Protein AF-A0A3P7I302-F1 (afdb_monomer)

Solvent-accessible surface area (backbone atoms only — not comparable to full-atom values): 9599 Å² total; per-residue (Å²): 116,71,52,84,93,38,82,60,35,35,38,34,41,33,36,59,85,58,76,87,54,86,45,58,74,49,46,40,78,88,60,67,86,74,80,84,77,60,71,49,100,68,67,59,73,48,75,52,60,76,86,58,94,79,92,80,88,86,84,87,78,85,79,76,84,64,85,82,81,82,79,83,88,80,83,90,80,89,81,83,94,73,89,76,75,73,78,75,85,72,73,76,75,75,77,88,62,80,76,72,93,77,86,63,60,69,71,58,41,61,46,40,50,76,67,41,54,65,77,39,83,92,53,54,73,68,54,45,45,67,65,31,64,84,68,75,120

Organism: Angiostrongylus costaricensis (NCBI:txid334426)

Sequence (137 aa):
MAYDGCVWAGVEIKTLADQRQTGFRFCSPDYGGTSLTSTRNMVPVITFSRLYEVKSLLRYRIASSGPATSEPTSEETGQPTQPTRQPSSERTPGPTSEPKKRCYERKLCQILVKLSLCDSSAYTAELKEQVCPGSCR

Structure (mmCIF, N/CA/C/O backbone):
data_AF-A0A3P7I302-F1
#
_entry.id   AF-A0A3P7I302-F1
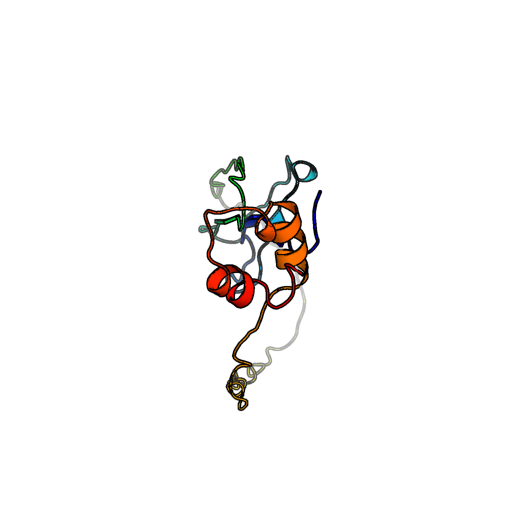#
loop_
_atom_site.group_PDB
_atom_site.id
_atom_site.type_symbol
_atom_site.label_atom_id
_atom_site.label_alt_id
_atom_site.label_comp_id
_atom_site.label_asym_id
_atom_site.label_entity_id
_atom_site.label_seq_id
_atom_site.pdbx_PDB_ins_code
_atom_site.Cartn_x
_atom_site.Cartn_y
_atom_site.Cartn_z
_atom_site.occupancy
_atom_site.B_iso_or_equiv
_atom_site.auth_seq_id
_atom_site.auth_comp_id
_atom_site.auth_asym_id
_atom_site.auth_atom_id
_atom_site.pdbx_PDB_model_num
ATOM 1 N N . MET A 1 1 ? -1.050 8.518 -7.184 1.00 49.91 1 MET A N 1
ATOM 2 C CA . MET A 1 1 ? -1.720 7.606 -8.141 1.00 49.91 1 MET A CA 1
ATOM 3 C C . MET A 1 1 ? -1.988 6.297 -7.425 1.00 49.91 1 MET A C 1
ATOM 5 O O . MET A 1 1 ? -1.077 5.484 -7.306 1.00 49.91 1 MET A O 1
ATOM 9 N N . ALA A 1 2 ? -3.214 6.093 -6.949 1.00 62.75 2 ALA A N 1
ATOM 10 C CA . ALA A 1 2 ? -3.637 4.778 -6.489 1.00 62.75 2 ALA A CA 1
ATOM 11 C C . ALA A 1 2 ? -3.812 3.848 -7.703 1.00 62.75 2 ALA A C 1
ATOM 13 O O . ALA A 1 2 ? -4.570 4.159 -8.619 1.00 62.75 2 ALA A O 1
ATOM 14 N N . TYR A 1 3 ? -3.113 2.714 -7.705 1.00 67.88 3 TYR A N 1
ATOM 15 C CA . TYR A 1 3 ? -3.512 1.555 -8.502 1.00 67.88 3 TYR A CA 1
ATOM 16 C C . TYR A 1 3 ? -4.346 0.644 -7.607 1.00 67.88 3 TYR A C 1
ATOM 18 O O . TYR A 1 3 ? -3.992 0.455 -6.440 1.00 67.88 3 TYR A O 1
ATOM 26 N N . ASP A 1 4 ? -5.414 0.063 -8.152 1.00 69.94 4 ASP A N 1
ATOM 27 C CA . ASP A 1 4 ? -6.255 -0.879 -7.413 1.00 69.94 4 ASP A CA 1
ATOM 28 C C . ASP A 1 4 ? -5.424 -2.033 -6.813 1.00 69.94 4 ASP A C 1
ATOM 30 O O . ASP A 1 4 ? -4.407 -2.460 -7.371 1.00 69.94 4 ASP A O 1
ATOM 34 N N . GLY A 1 5 ? -5.798 -2.464 -5.610 1.00 81.81 5 GLY A N 1
ATOM 35 C CA . GLY A 1 5 ? -5.045 -3.408 -4.783 1.00 81.81 5 GLY A CA 1
ATOM 36 C C . GLY A 1 5 ? -3.701 -2.903 -4.225 1.00 81.81 5 GLY A C 1
ATOM 37 O O . GLY A 1 5 ? -3.073 -3.641 -3.465 1.00 81.81 5 GLY A O 1
ATOM 38 N N . CYS A 1 6 ? -3.266 -1.677 -4.554 1.00 89.62 6 CYS A N 1
ATOM 39 C CA . CYS A 1 6 ? -1.992 -1.063 -4.146 1.0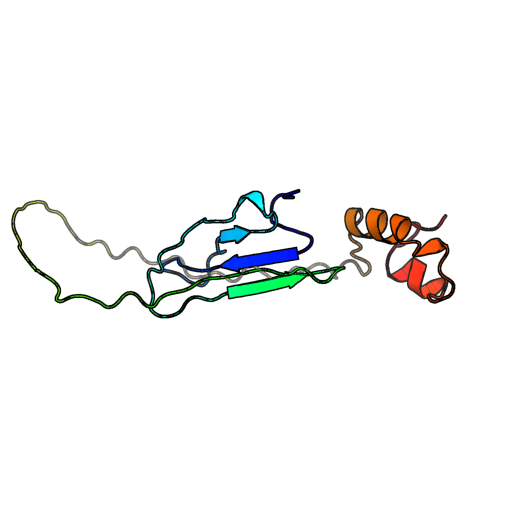0 89.62 6 CYS A CA 1
ATOM 40 C C . CYS A 1 6 ? -0.726 -1.847 -4.553 1.00 89.62 6 CYS A C 1
ATOM 42 O O . CYS A 1 6 ? 0.234 -1.941 -3.795 1.00 89.62 6 CYS A O 1
ATOM 44 N N . VAL A 1 7 ? -0.699 -2.399 -5.771 1.00 88.69 7 VAL A N 1
ATOM 45 C CA . VAL A 1 7 ? 0.289 -3.411 -6.217 1.00 88.69 7 VAL A CA 1
ATOM 46 C C . VAL A 1 7 ? 1.785 -3.062 -6.078 1.00 88.69 7 VAL A C 1
ATOM 48 O O . VAL A 1 7 ? 2.595 -3.982 -5.984 1.00 88.69 7 VAL A O 1
ATOM 51 N N . TRP A 1 8 ? 2.178 -1.782 -6.074 1.00 87.88 8 TRP A N 1
ATOM 52 C CA . TRP A 1 8 ? 3.595 -1.369 -6.092 1.00 87.88 8 TRP A CA 1
ATOM 53 C C . TRP A 1 8 ? 4.209 -1.169 -4.710 1.00 87.88 8 TRP A C 1
ATOM 55 O O . TRP A 1 8 ? 5.342 -1.586 -4.464 1.00 87.88 8 TRP A O 1
ATOM 65 N N . ALA A 1 9 ? 3.475 -0.495 -3.835 1.00 91.31 9 ALA A N 1
ATOM 66 C CA . ALA A 1 9 ? 3.864 -0.157 -2.478 1.00 91.31 9 ALA A CA 1
ATOM 67 C C . ALA A 1 9 ? 2.633 0.348 -1.724 1.00 91.31 9 ALA A C 1
ATOM 69 O O . ALA A 1 9 ? 1.684 0.839 -2.340 1.00 91.31 9 ALA A O 1
ATOM 70 N N . GLY A 1 10 ? 2.673 0.285 -0.399 1.00 92.31 10 GLY A N 1
ATOM 71 C CA . GLY A 1 10 ? 1.626 0.839 0.446 1.00 92.31 10 GLY A CA 1
ATOM 72 C C . GLY A 1 10 ? 1.697 0.345 1.881 1.00 92.31 10 GLY A C 1
ATOM 73 O O . GLY A 1 10 ? 2.684 -0.253 2.317 1.00 92.31 10 GLY A O 1
ATOM 74 N N . VAL A 1 11 ? 0.610 0.591 2.605 1.00 94.50 11 VAL A N 1
ATOM 75 C CA . VAL A 1 11 ? 0.368 0.053 3.942 1.00 94.50 11 VAL A CA 1
ATOM 76 C C . VAL A 1 11 ? -0.990 -0.645 3.983 1.00 94.50 11 VAL A C 1
ATOM 78 O O . VAL A 1 11 ? -1.990 -0.084 3.537 1.00 94.50 11 VAL A O 1
ATOM 81 N N . GLU A 1 12 ? -1.028 -1.871 4.506 1.00 95.19 12 GLU A N 1
ATOM 82 C CA . GLU A 1 12 ? -2.259 -2.574 4.879 1.00 95.19 12 GLU A CA 1
ATOM 83 C C . GLU A 1 12 ? -2.466 -2.475 6.397 1.00 95.19 12 GLU A C 1
ATOM 85 O O . GLU A 1 12 ? -1.556 -2.786 7.167 1.00 95.19 12 GLU A O 1
ATOM 90 N N . ILE A 1 13 ? -3.658 -2.060 6.833 1.00 96.38 13 ILE A N 1
ATOM 91 C CA . ILE A 1 13 ? -4.024 -1.917 8.249 1.00 96.38 13 ILE A CA 1
ATOM 92 C C . ILE A 1 13 ? -5.225 -2.819 8.552 1.00 96.38 13 ILE A C 1
ATOM 94 O O . ILE A 1 13 ? -6.289 -2.682 7.942 1.00 96.38 13 ILE A O 1
ATOM 98 N N . LYS A 1 14 ? -5.070 -3.744 9.506 1.00 96.69 14 LYS A N 1
ATOM 99 C CA . LYS A 1 14 ? -6.114 -4.707 9.894 1.00 96.69 14 LYS A CA 1
ATOM 100 C C . LYS A 1 14 ? -6.792 -4.307 11.211 1.00 96.69 14 LYS A C 1
ATOM 102 O O . LYS A 1 14 ? -6.247 -4.532 12.288 1.00 96.69 14 LYS A O 1
ATOM 107 N N . THR A 1 15 ? -8.004 -3.762 11.120 1.00 95.81 15 THR A N 1
ATOM 108 C CA . THR A 1 15 ? -8.850 -3.365 12.270 1.00 95.81 15 THR A CA 1
ATOM 109 C C . THR A 1 15 ? -10.095 -4.239 12.479 1.00 95.81 15 THR A C 1
ATOM 111 O O . THR A 1 15 ? -10.788 -4.096 13.491 1.00 95.81 15 THR A O 1
ATOM 114 N N . LEU A 1 16 ? -10.383 -5.146 11.538 1.00 94.19 16 LEU A N 1
ATOM 115 C CA . LEU A 1 16 ? -11.544 -6.041 11.550 1.00 94.19 16 LEU A CA 1
ATOM 116 C C . LEU A 1 16 ? -11.453 -7.119 12.645 1.00 94.19 16 LEU A C 1
ATOM 118 O O . LEU A 1 16 ? -10.365 -7.496 13.085 1.00 94.19 16 LEU A O 1
ATOM 122 N N . ALA A 1 17 ? -12.615 -7.643 13.050 1.00 93.06 17 ALA A N 1
ATOM 123 C CA . ALA A 1 17 ? -12.731 -8.607 14.148 1.00 93.06 17 ALA A CA 1
ATOM 124 C C . ALA A 1 17 ? -12.053 -9.957 13.850 1.00 93.06 17 ALA A C 1
ATOM 126 O O . ALA A 1 17 ? -11.591 -10.629 14.776 1.00 93.06 17 ALA A O 1
ATOM 127 N N . ASP A 1 18 ? -11.936 -10.333 12.575 1.00 94.25 18 ASP A N 1
ATOM 128 C CA . ASP A 1 18 ? -11.062 -11.409 12.110 1.00 94.25 18 ASP A CA 1
ATOM 129 C C . ASP A 1 18 ? -9.840 -10.821 11.390 1.00 94.25 18 ASP A C 1
ATOM 131 O O . ASP A 1 18 ? -9.944 -10.245 10.307 1.00 94.25 18 ASP A O 1
ATOM 135 N N . GLN A 1 19 ? -8.661 -11.000 11.989 1.00 90.12 19 GLN A N 1
ATOM 136 C CA . GLN A 1 19 ? -7.384 -10.524 11.449 1.00 90.12 19 GLN A CA 1
ATOM 137 C C . GLN A 1 19 ? -6.848 -11.390 10.293 1.00 90.12 19 GLN A C 1
ATOM 139 O O . GLN A 1 19 ? -5.830 -11.042 9.693 1.00 90.12 19 GLN A O 1
ATOM 144 N N . ARG A 1 20 ? -7.514 -12.502 9.947 1.00 92.25 20 ARG A N 1
ATOM 145 C CA . ARG A 1 20 ? -7.194 -13.299 8.750 1.00 92.25 20 ARG A CA 1
ATOM 146 C C . ARG A 1 20 ? -7.698 -12.639 7.465 1.00 92.25 20 ARG A C 1
ATOM 148 O O . ARG A 1 20 ? -7.133 -12.893 6.404 1.00 92.25 20 ARG A O 1
ATOM 155 N N . GLN A 1 21 ? -8.719 -11.784 7.551 1.00 93.12 21 GLN A N 1
ATOM 156 C CA . GLN A 1 21 ? -9.244 -11.032 6.408 1.00 93.12 21 GLN A CA 1
ATOM 157 C C . GLN A 1 21 ? -8.249 -9.968 5.922 1.00 93.12 21 GLN A C 1
ATOM 159 O O . GLN A 1 21 ? -7.386 -9.498 6.671 1.00 93.12 21 GLN A O 1
ATOM 164 N N . THR A 1 22 ? -8.361 -9.573 4.653 1.00 92.25 22 THR A N 1
ATOM 165 C CA . THR A 1 22 ? -7.592 -8.460 4.073 1.00 92.25 22 THR A CA 1
ATOM 166 C C . THR A 1 22 ? -7.943 -7.150 4.782 1.00 92.25 22 THR A C 1
ATOM 168 O O . THR A 1 22 ? -9.114 -6.853 4.999 1.00 92.25 22 THR A O 1
ATOM 171 N N . GLY A 1 23 ? -6.928 -6.376 5.166 1.00 93.44 23 GLY A N 1
ATOM 172 C CA . GLY A 1 23 ? -7.096 -5.059 5.778 1.00 93.44 23 GLY A CA 1
ATOM 173 C C . GLY A 1 23 ? -7.294 -3.942 4.753 1.00 93.44 23 GLY A C 1
ATOM 174 O O . GLY A 1 23 ? -7.189 -4.147 3.544 1.00 93.44 23 GLY A O 1
ATOM 175 N N . PHE A 1 24 ? -7.525 -2.728 5.247 1.00 93.75 24 PHE A N 1
ATOM 176 C CA . PHE A 1 24 ? -7.594 -1.532 4.409 1.00 93.75 24 PHE A CA 1
ATOM 177 C C . PHE A 1 24 ? -6.207 -1.217 3.843 1.00 93.75 24 PHE A C 1
ATOM 179 O O . PHE A 1 24 ? -5.238 -1.177 4.603 1.00 93.75 24 PHE A O 1
ATOM 186 N N . ARG A 1 25 ? -6.102 -1.002 2.526 1.00 93.94 25 ARG A N 1
ATOM 187 C CA . ARG A 1 25 ? -4.837 -0.715 1.830 1.00 93.94 25 ARG A CA 1
ATOM 188 C C . ARG A 1 25 ? -4.777 0.732 1.361 1.00 93.94 25 ARG A C 1
ATOM 190 O O . ARG A 1 25 ? -5.704 1.204 0.711 1.00 93.94 25 ARG A O 1
ATOM 197 N N . PHE A 1 26 ? -3.659 1.398 1.636 1.00 92.94 26 PHE A N 1
ATOM 198 C CA . PHE A 1 26 ? -3.421 2.791 1.258 1.00 92.94 26 PHE A CA 1
ATOM 199 C C . PHE A 1 26 ? -2.087 2.937 0.515 1.00 92.94 26 PHE A C 1
ATOM 201 O O . PHE A 1 26 ? -1.062 2.415 0.956 1.00 92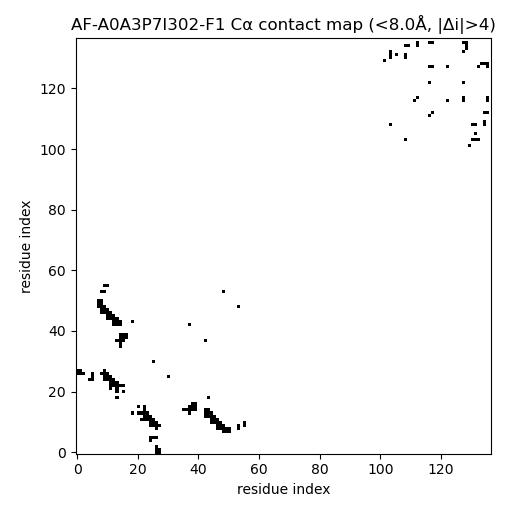.94 26 PHE A O 1
ATOM 208 N N . CYS A 1 27 ? -2.104 3.652 -0.614 1.00 91.62 27 CYS A N 1
ATOM 209 C CA . CYS A 1 27 ? -0.949 3.821 -1.512 1.00 91.62 27 CYS A CA 1
ATOM 210 C C . CYS A 1 27 ? -0.942 5.153 -2.291 1.00 91.62 27 CYS A C 1
ATOM 212 O O . CYS A 1 27 ? -0.302 5.277 -3.333 1.00 91.62 27 CYS A O 1
ATOM 214 N N . SER A 1 28 ? -1.664 6.162 -1.803 1.00 89.44 28 SER A N 1
ATOM 215 C CA . SER A 1 28 ? -1.683 7.519 -2.367 1.00 89.44 28 SER A CA 1
ATOM 216 C C . SER A 1 28 ? -1.846 8.524 -1.213 1.00 89.44 28 SER A C 1
ATOM 218 O O . SER A 1 28 ? -2.521 8.187 -0.236 1.00 89.44 28 SER A O 1
ATOM 220 N N . PRO A 1 29 ? -1.244 9.730 -1.270 1.00 89.31 29 PRO A N 1
ATOM 221 C CA . PRO A 1 29 ? -1.368 10.732 -0.201 1.00 89.31 29 PRO A CA 1
ATOM 222 C C . PRO A 1 29 ? -2.810 11.219 0.004 1.00 89.31 29 PRO A C 1
ATOM 224 O O . PRO A 1 29 ? -3.144 11.698 1.083 1.00 89.31 29 PRO A O 1
ATOM 227 N N . ASP A 1 30 ? -3.666 11.027 -1.001 1.00 90.06 30 ASP A N 1
ATOM 228 C CA . ASP A 1 30 ? -5.092 11.381 -1.029 1.00 90.06 30 ASP A CA 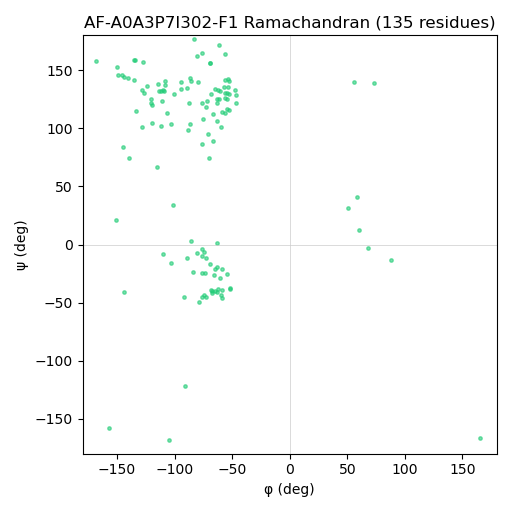1
ATOM 229 C C . ASP A 1 30 ? -5.912 10.710 0.094 1.00 90.06 30 ASP A C 1
ATOM 231 O O . ASP A 1 30 ? -6.969 11.204 0.471 1.00 90.06 30 ASP A O 1
ATOM 235 N N . TYR A 1 31 ? -5.413 9.606 0.669 1.00 89.38 31 TYR A N 1
ATOM 236 C CA . TYR A 1 31 ? -6.013 8.938 1.835 1.00 89.38 31 TYR A CA 1
ATOM 237 C C . TYR A 1 31 ? -5.567 9.534 3.186 1.00 89.38 31 TYR A C 1
ATOM 239 O O . TYR A 1 31 ? -5.926 9.011 4.246 1.00 89.38 31 TYR A O 1
ATOM 247 N N . GLY A 1 32 ? -4.767 10.604 3.183 1.00 90.12 32 GLY A N 1
ATOM 248 C CA . GLY A 1 32 ? -4.302 11.287 4.389 1.00 90.12 32 GLY A CA 1
ATOM 249 C C . GLY A 1 32 ? -5.462 11.769 5.266 1.00 90.12 32 GLY A C 1
ATOM 250 O O . GLY A 1 32 ? -6.444 12.315 4.777 1.00 90.12 32 GLY A O 1
ATOM 251 N N . GLY A 1 33 ? -5.362 11.549 6.579 1.00 90.12 33 GLY A N 1
ATOM 252 C CA . GLY A 1 33 ? -6.429 11.870 7.539 1.00 90.12 33 GLY A CA 1
ATOM 253 C C . GLY A 1 33 ? -7.471 10.762 7.752 1.00 90.12 33 GLY A C 1
ATOM 254 O O . GLY A 1 33 ? -8.191 10.812 8.751 1.00 90.12 33 GLY A O 1
ATOM 255 N N . THR A 1 34 ? -7.511 9.727 6.899 1.00 92.94 34 THR A N 1
ATOM 256 C CA . THR A 1 34 ? -8.361 8.539 7.118 1.00 92.94 34 THR A CA 1
ATOM 257 C C . THR A 1 34 ? -8.078 7.931 8.493 1.00 92.94 34 THR A C 1
ATOM 259 O O . THR A 1 34 ? -6.939 7.596 8.817 1.00 92.94 34 THR A O 1
ATOM 262 N N . SER A 1 35 ? -9.127 7.777 9.300 1.00 94.44 35 SER A N 1
ATOM 263 C CA . SER A 1 35 ? -9.055 7.225 10.654 1.00 94.44 35 SER A CA 1
ATOM 264 C C . SER A 1 35 ? -9.753 5.870 10.712 1.00 94.44 35 SER A C 1
ATOM 266 O O . SER A 1 35 ? -10.882 5.737 10.249 1.00 94.44 35 SER A O 1
ATOM 268 N N . LEU A 1 36 ? -9.094 4.870 11.300 1.00 94.75 36 LEU A N 1
ATOM 269 C CA . LEU A 1 36 ? -9.638 3.525 11.491 1.00 94.75 36 LEU A CA 1
ATOM 270 C C . LEU A 1 36 ? -9.669 3.188 12.986 1.00 94.75 36 LEU A C 1
ATOM 272 O O . LEU A 1 36 ? -8.636 3.234 13.654 1.00 94.75 36 LEU A O 1
ATOM 276 N N . THR A 1 37 ? -10.837 2.807 13.502 1.00 94.56 37 THR A N 1
ATOM 277 C CA . THR A 1 37 ? -10.981 2.263 14.861 1.00 94.56 37 THR A CA 1
ATOM 278 C C . THR A 1 37 ? -10.814 0.747 14.820 1.00 94.56 37 THR A C 1
ATOM 280 O O . THR A 1 37 ? -11.381 0.085 13.952 1.00 94.56 37 THR A O 1
ATOM 283 N N . SER A 1 38 ? -10.039 0.186 15.749 1.00 94.19 38 SER A N 1
ATOM 284 C CA . SER A 1 38 ? -9.859 -1.264 15.865 1.00 94.19 38 SER A CA 1
ATOM 285 C C . SER A 1 38 ? -10.947 -1.916 16.709 1.00 94.19 38 SER A C 1
ATOM 287 O O . SER A 1 38 ? -11.310 -1.406 17.765 1.00 94.19 38 SER A O 1
ATOM 289 N N . THR A 1 39 ? -11.390 -3.097 16.283 1.00 93.81 39 THR A N 1
ATOM 290 C CA . THR A 1 39 ? -12.238 -4.005 17.078 1.00 93.81 39 THR A CA 1
ATOM 291 C C . THR A 1 39 ? -11.447 -4.843 18.094 1.00 93.81 39 THR A C 1
ATOM 293 O O . THR A 1 39 ? -12.038 -5.555 18.902 1.00 93.81 39 THR A O 1
ATOM 296 N N . ARG A 1 40 ? -10.106 -4.784 18.063 1.00 90.50 40 ARG A N 1
ATOM 297 C CA . ARG A 1 40 ? -9.193 -5.525 18.953 1.00 90.50 40 ARG A CA 1
ATOM 298 C C . ARG A 1 40 ? -8.067 -4.645 19.498 1.00 90.50 40 ARG A C 1
ATOM 300 O O . ARG A 1 40 ? -7.673 -3.659 18.880 1.00 90.50 40 ARG A O 1
ATOM 307 N N . ASN A 1 41 ? -7.482 -5.075 20.613 1.00 91.94 41 ASN A N 1
ATOM 308 C CA . ASN A 1 41 ? -6.312 -4.457 21.246 1.00 91.94 41 ASN A CA 1
ATOM 309 C C . ASN A 1 41 ? -5.021 -4.517 20.399 1.00 91.94 41 ASN A C 1
ATOM 311 O O . ASN A 1 41 ? -4.120 -3.718 20.631 1.00 91.94 41 ASN A O 1
ATOM 315 N N . MET A 1 42 ? -4.919 -5.436 19.431 1.00 92.50 42 MET A N 1
ATOM 316 C CA . MET A 1 42 ? -3.820 -5.474 18.456 1.00 92.50 42 MET A CA 1
ATOM 317 C C . MET A 1 42 ? -4.286 -5.051 17.061 1.00 92.50 42 MET A C 1
ATOM 319 O O . MET A 1 42 ? -5.363 -5.448 16.615 1.00 92.50 42 MET A O 1
ATOM 323 N N . VAL A 1 43 ? -3.433 -4.299 16.360 1.00 95.62 43 VAL A N 1
ATOM 324 C CA . VAL A 1 43 ? -3.647 -3.818 14.987 1.00 95.62 43 VAL A CA 1
ATOM 325 C C . VAL A 1 43 ? -2.428 -4.184 14.137 1.00 95.62 43 VAL A C 1
ATOM 327 O O . VAL A 1 43 ? -1.406 -3.502 14.219 1.00 95.62 43 VAL A O 1
ATOM 330 N N . PRO A 1 44 ? -2.495 -5.251 13.323 1.00 96.56 44 PRO A N 1
ATOM 331 C CA . PRO A 1 44 ? -1.472 -5.528 12.324 1.00 96.56 44 PRO A CA 1
ATOM 332 C C . PRO A 1 44 ? -1.373 -4.387 11.303 1.00 96.56 44 PRO A C 1
ATOM 334 O O . PRO A 1 44 ? -2.364 -4.026 10.661 1.00 96.56 44 PRO A O 1
ATOM 337 N N . VAL A 1 45 ? -0.163 -3.851 11.145 1.00 96.38 45 VAL A N 1
ATOM 338 C CA . VAL A 1 45 ? 0.207 -2.851 10.136 1.00 96.38 45 VAL A CA 1
ATOM 339 C C . VAL A 1 45 ? 1.307 -3.462 9.276 1.00 96.38 45 VAL A C 1
ATOM 341 O O . VAL A 1 45 ? 2.354 -3.841 9.794 1.00 96.38 45 VAL A O 1
ATOM 344 N N . ILE A 1 46 ? 1.064 -3.585 7.973 1.00 95.00 46 ILE A N 1
ATOM 345 C CA . ILE A 1 46 ? 1.973 -4.229 7.019 1.00 95.00 46 ILE A CA 1
ATOM 346 C C . ILE A 1 46 ? 2.374 -3.189 5.977 1.00 95.00 46 ILE A C 1
ATOM 348 O O . ILE A 1 46 ? 1.583 -2.855 5.096 1.00 95.00 46 ILE A O 1
ATOM 352 N N . THR A 1 47 ? 3.593 -2.666 6.070 1.00 94.56 47 THR A N 1
ATOM 353 C CA . THR A 1 47 ? 4.195 -1.833 5.022 1.00 94.56 47 THR A CA 1
ATOM 354 C C . THR A 1 47 ? 4.899 -2.707 3.988 1.00 94.56 47 THR A C 1
ATOM 356 O O . THR A 1 47 ? 5.500 -3.726 4.323 1.00 94.56 47 THR A O 1
ATOM 359 N N . PHE A 1 48 ? 4.836 -2.315 2.716 1.00 92.88 48 PHE A N 1
ATOM 360 C CA . PHE A 1 48 ? 5.551 -2.998 1.638 1.00 92.88 48 PHE A CA 1
ATOM 361 C C . PHE A 1 48 ? 5.918 -2.033 0.509 1.00 92.88 48 PHE A C 1
ATOM 363 O O . PHE A 1 48 ? 5.223 -1.047 0.261 1.00 92.88 48 PHE A O 1
ATOM 370 N N . SER A 1 49 ? 6.994 -2.343 -0.210 1.00 92.56 49 SER A N 1
ATOM 371 C CA . SER A 1 49 ? 7.355 -1.708 -1.480 1.00 92.56 49 SER A CA 1
ATOM 372 C C . SER A 1 49 ? 8.103 -2.705 -2.369 1.00 92.56 49 SER A C 1
ATOM 374 O O . SER A 1 49 ? 8.800 -3.583 -1.864 1.00 92.56 49 SER A O 1
ATOM 376 N N . ARG A 1 50 ? 7.909 -2.617 -3.691 1.00 88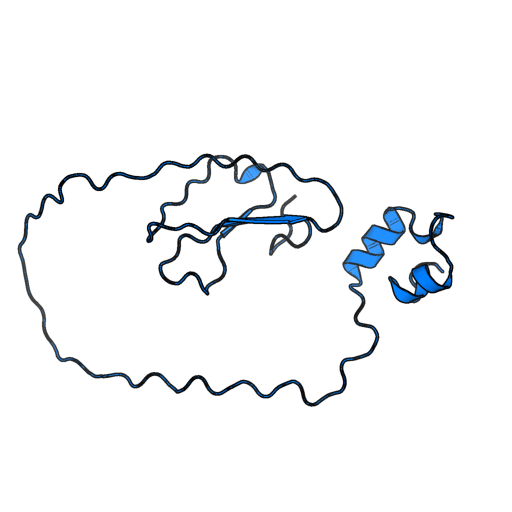.94 50 ARG A N 1
ATOM 377 C CA . ARG A 1 50 ? 8.517 -3.527 -4.684 1.00 88.94 50 ARG A CA 1
ATOM 378 C C . ARG A 1 50 ? 9.701 -2.937 -5.460 1.00 88.94 50 ARG A C 1
ATOM 380 O O . ARG A 1 50 ? 10.380 -3.687 -6.150 1.00 88.94 50 ARG A O 1
ATOM 387 N N . LEU A 1 51 ? 9.889 -1.613 -5.430 1.00 80.06 51 LEU A N 1
ATOM 388 C CA . LEU A 1 51 ? 10.812 -0.892 -6.329 1.00 80.06 51 LEU A CA 1
ATOM 389 C C . LEU A 1 51 ? 11.538 0.292 -5.671 1.00 80.06 51 LEU A C 1
ATOM 391 O O . LEU A 1 51 ? 12.721 0.487 -5.925 1.00 80.06 51 LEU A O 1
ATOM 395 N N . TYR A 1 52 ? 10.843 1.085 -4.851 1.00 79.44 52 TYR A N 1
ATOM 396 C CA . TYR A 1 52 ? 11.352 2.347 -4.300 1.00 79.44 52 TYR A CA 1
ATOM 397 C C . TYR A 1 52 ? 11.057 2.467 -2.807 1.00 79.44 52 TYR A C 1
ATOM 399 O O . TYR A 1 52 ? 10.096 1.870 -2.321 1.00 79.44 52 TYR A O 1
ATOM 407 N N . GLU A 1 53 ? 11.817 3.307 -2.102 1.00 86.62 53 GLU A N 1
ATOM 408 C CA . GLU A 1 53 ? 11.441 3.750 -0.759 1.00 86.62 53 GLU A CA 1
ATOM 409 C C . GLU A 1 53 ? 10.094 4.493 -0.806 1.00 86.62 53 GLU A C 1
ATOM 411 O O . GLU A 1 53 ? 9.881 5.375 -1.639 1.00 86.62 53 GLU A O 1
ATOM 416 N N . VAL A 1 54 ? 9.176 4.144 0.101 1.00 88.88 54 VAL A N 1
ATOM 417 C CA . VAL A 1 54 ? 7.878 4.816 0.247 1.00 88.88 54 VAL A CA 1
ATOM 418 C C . VAL A 1 54 ? 7.618 5.108 1.719 1.00 88.88 54 VAL A C 1
ATOM 420 O O . VAL A 1 54 ? 7.437 4.204 2.535 1.00 88.88 54 VAL A O 1
ATOM 423 N N . LYS A 1 55 ? 7.568 6.398 2.058 1.00 91.38 55 LYS A N 1
ATOM 424 C CA . LYS A 1 55 ? 7.351 6.879 3.424 1.00 91.38 55 LYS A CA 1
ATOM 425 C C . LYS A 1 55 ? 5.859 7.005 3.731 1.00 91.38 55 LYS A C 1
ATOM 427 O O . LYS A 1 55 ? 5.150 7.763 3.076 1.00 91.38 55 LYS A O 1
ATOM 432 N N . SER A 1 56 ? 5.402 6.303 4.766 1.00 90.75 56 SER A N 1
ATOM 433 C CA . SER A 1 56 ? 4.044 6.420 5.318 1.00 90.75 56 SER A CA 1
ATOM 434 C C . SER A 1 56 ? 4.099 6.991 6.735 1.00 90.75 56 SER A C 1
ATOM 436 O O . SER A 1 56 ? 4.949 6.588 7.526 1.00 90.75 56 SER A O 1
ATOM 438 N N . LEU A 1 57 ? 3.193 7.913 7.074 1.00 94.19 57 LEU A N 1
ATOM 439 C CA . LEU A 1 57 ? 3.081 8.491 8.418 1.00 94.19 57 LEU A CA 1
ATOM 440 C C . LEU A 1 57 ? 1.777 8.038 9.080 1.00 94.19 57 LEU A C 1
ATOM 442 O O . LEU A 1 57 ? 0.708 8.569 8.789 1.00 94.19 57 LEU A O 1
ATOM 446 N N . LEU A 1 58 ? 1.876 7.066 9.987 1.00 94.25 58 LEU A N 1
ATOM 447 C CA . LEU A 1 58 ? 0.757 6.609 10.809 1.00 94.25 58 LEU A CA 1
ATOM 448 C C . LEU A 1 58 ? 0.759 7.340 12.158 1.00 94.25 58 LEU A C 1
ATOM 450 O O . LEU A 1 58 ? 1.787 7.423 12.828 1.00 94.25 58 LEU A O 1
ATOM 454 N N . ARG A 1 59 ? -0.409 7.830 12.581 1.00 94.75 59 ARG A N 1
ATOM 455 C CA . ARG A 1 59 ? -0.668 8.270 13.959 1.00 94.75 59 ARG A CA 1
ATOM 456 C C . ARG A 1 59 ? -1.625 7.271 14.597 1.00 94.75 59 ARG A C 1
ATOM 458 O O . ARG A 1 59 ? -2.633 6.928 13.988 1.00 94.75 59 ARG A O 1
ATOM 465 N N . TYR A 1 60 ? -1.321 6.822 15.810 1.00 94.81 60 TYR A N 1
ATOM 466 C CA . TYR A 1 60 ? -2.175 5.913 16.572 1.00 94.81 60 TYR A CA 1
ATOM 467 C C . TYR A 1 60 ? -2.438 6.475 17.970 1.00 94.81 60 TYR A C 1
ATOM 469 O O . TYR A 1 60 ? -1.667 7.283 18.486 1.00 94.81 60 TYR A O 1
ATOM 477 N N . ARG A 1 61 ? -3.534 6.031 18.585 1.00 93.94 61 ARG A N 1
ATOM 478 C CA . ARG A 1 61 ? -3.805 6.193 20.016 1.00 93.94 61 ARG A CA 1
ATOM 479 C C . ARG A 1 61 ? -4.443 4.911 20.529 1.00 93.94 61 ARG A C 1
ATOM 481 O O . ARG A 1 61 ? -5.251 4.312 19.822 1.00 93.94 61 ARG A O 1
ATOM 488 N N . ILE A 1 62 ? -4.111 4.514 21.751 1.00 91.44 62 ILE A N 1
ATOM 489 C CA . ILE A 1 62 ? -4.897 3.507 22.463 1.00 91.44 62 ILE A CA 1
ATOM 490 C C . ILE A 1 62 ? -6.156 4.225 22.950 1.00 91.44 62 ILE A C 1
ATOM 492 O O . ILE A 1 62 ? -6.058 5.234 23.648 1.00 91.44 62 ILE A O 1
ATOM 496 N N . ALA A 1 63 ? -7.333 3.747 22.553 1.00 79.81 63 ALA A N 1
ATOM 497 C CA . ALA A 1 63 ? -8.568 4.174 23.193 1.00 79.81 63 ALA A CA 1
ATOM 498 C C . ALA A 1 63 ? -8.616 3.522 24.578 1.00 79.81 63 ALA A C 1
ATOM 500 O O . ALA A 1 63 ? -8.613 2.294 24.674 1.00 79.81 63 ALA A O 1
ATOM 501 N N . SER A 1 64 ? -8.643 4.320 25.644 1.00 73.69 64 SER A N 1
ATOM 502 C CA . SER A 1 64 ? -9.042 3.794 26.943 1.00 73.69 64 SER A CA 1
ATOM 503 C C . SER A 1 64 ? -10.506 3.373 26.859 1.00 73.69 64 SER A C 1
ATOM 505 O O . SER A 1 64 ? -11.355 4.118 26.365 1.00 73.69 64 SER A O 1
ATOM 507 N N . SER A 1 65 ? -10.820 2.188 27.375 1.00 63.94 65 SER A N 1
ATOM 508 C CA . SER A 1 65 ? -12.176 1.922 27.831 1.00 63.94 65 SER A CA 1
ATOM 509 C C . SER A 1 65 ? -12.452 2.883 28.986 1.00 63.94 65 SER A C 1
ATOM 511 O O . SER A 1 65 ? -11.914 2.706 30.082 1.00 63.94 65 SER A O 1
ATOM 513 N N . GLY A 1 66 ? -13.266 3.912 28.741 1.00 60.12 66 GLY A N 1
ATOM 514 C CA . GLY A 1 66 ? -13.965 4.584 29.833 1.00 60.12 66 GLY A CA 1
ATOM 515 C C . GLY A 1 66 ? -14.803 3.565 30.619 1.00 60.12 66 GLY A C 1
ATOM 516 O O . GLY A 1 66 ? -15.032 2.457 30.117 1.00 60.12 66 GLY A O 1
ATOM 517 N N . PRO A 1 67 ? -15.258 3.896 31.840 1.00 46.19 67 PRO A N 1
ATOM 518 C CA . PRO A 1 67 ? -16.189 3.031 32.553 1.00 46.19 67 PRO A CA 1
ATOM 519 C C . PRO A 1 67 ? -17.381 2.734 31.638 1.00 46.19 67 PRO A C 1
ATOM 521 O O . PRO A 1 67 ? -17.948 3.643 31.032 1.00 46.19 67 PRO A O 1
ATOM 524 N N . ALA A 1 68 ? -17.717 1.454 31.492 1.00 47.97 68 ALA A N 1
ATOM 525 C CA . ALA A 1 68 ? -18.844 1.046 30.672 1.00 47.97 68 ALA A CA 1
ATOM 526 C C . ALA A 1 68 ? -20.135 1.455 31.390 1.00 47.97 68 ALA A C 1
ATOM 528 O O . ALA A 1 68 ? -20.615 0.728 32.258 1.00 47.97 68 ALA A O 1
ATOM 529 N N . THR A 1 69 ? -20.674 2.627 31.047 1.00 37.81 69 THR A N 1
ATOM 530 C CA . THR A 1 69 ? -22.004 3.059 31.486 1.00 37.81 69 THR A CA 1
ATOM 531 C C . THR A 1 69 ? -23.045 2.148 30.848 1.00 37.81 69 THR A C 1
ATOM 533 O O . THR A 1 69 ? -23.528 2.392 29.745 1.00 37.81 69 THR A O 1
ATOM 536 N N . SER A 1 70 ? -23.346 1.054 31.537 1.00 52.91 70 SER A N 1
ATOM 537 C CA . SER A 1 70 ? -24.472 0.188 31.240 1.00 52.91 70 SER A CA 1
ATOM 538 C C . SER A 1 70 ? -25.760 0.856 31.717 1.00 52.91 70 SER A C 1
ATOM 540 O O . SER A 1 70 ? -26.024 0.870 32.919 1.00 52.91 70 SER A O 1
ATOM 542 N N . GLU A 1 71 ? -26.581 1.338 30.787 1.00 41.78 71 GLU A N 1
ATOM 543 C CA . GLU A 1 71 ? -28.020 1.496 31.015 1.00 41.78 71 GLU A CA 1
ATOM 544 C C . GLU A 1 71 ? -28.784 0.524 30.085 1.00 41.78 71 GLU A C 1
ATOM 546 O O . GLU A 1 71 ? -28.410 0.404 28.914 1.00 41.78 71 GLU A O 1
ATOM 551 N N . PRO A 1 72 ? -29.767 -0.248 30.598 1.00 51.91 72 PRO A N 1
ATOM 552 C CA . PRO A 1 72 ? -30.427 -1.333 29.861 1.00 51.91 72 PRO A CA 1
ATOM 553 C C . PRO A 1 72 ? -31.851 -0.973 29.372 1.00 51.91 72 PRO A C 1
ATOM 555 O O . PRO A 1 72 ? -32.309 0.156 29.532 1.00 51.91 72 PRO A O 1
ATOM 558 N N . THR A 1 73 ? -32.589 -2.000 28.912 1.00 33.84 73 THR A N 1
ATOM 559 C CA . THR A 1 73 ? -34.028 -2.027 28.521 1.00 33.84 73 THR A CA 1
ATOM 560 C C . THR A 1 73 ? -34.370 -1.323 27.190 1.00 33.84 73 THR A C 1
ATOM 562 O O . THR A 1 73 ? -33.807 -0.280 26.880 1.00 33.84 73 THR A O 1
ATOM 565 N N . SER A 1 74 ? -35.242 -1.849 26.314 1.00 42.31 74 SER A N 1
ATOM 566 C CA . SER A 1 74 ? -36.111 -3.057 26.354 1.00 42.31 74 SER A CA 1
ATOM 567 C C . SER A 1 74 ? -36.025 -3.819 25.006 1.00 42.31 74 SER A C 1
ATOM 569 O O . SER A 1 74 ? -35.709 -3.202 23.993 1.00 42.31 74 SER A O 1
ATOM 571 N N . GLU A 1 75 ? -36.017 -5.159 24.966 1.00 42.12 75 GLU A N 1
ATOM 572 C CA . GLU A 1 75 ? -37.149 -6.104 24.742 1.00 42.12 75 GLU A CA 1
ATOM 573 C C . GLU A 1 75 ? -37.980 -5.908 23.448 1.00 42.12 75 GLU A C 1
ATOM 575 O O . GLU A 1 75 ? -38.305 -4.781 23.088 1.00 42.12 75 GLU A O 1
ATOM 580 N N . GLU A 1 76 ? -38.412 -6.963 22.729 1.00 44.59 76 GLU A N 1
ATOM 581 C CA . GLU A 1 76 ? -38.230 -8.426 22.953 1.00 44.59 76 GLU A CA 1
ATOM 582 C C . GLU A 1 76 ? -36.951 -8.969 22.229 1.00 44.59 76 GLU A C 1
ATOM 584 O O . GLU A 1 76 ? -35.883 -8.457 22.555 1.00 44.59 76 GLU A O 1
ATOM 589 N N . THR A 1 77 ? -36.857 -9.949 21.304 1.00 31.22 77 THR A N 1
ATOM 590 C CA . THR A 1 77 ? -37.811 -10.857 20.616 1.00 31.22 77 THR A CA 1
ATOM 591 C C . THR A 1 77 ? -37.199 -12.255 20.376 1.00 31.22 77 THR A C 1
ATOM 593 O O . THR A 1 77 ? -36.009 -12.356 20.072 1.00 31.22 77 THR A O 1
ATOM 596 N N . GLY A 1 78 ? -37.995 -13.335 20.477 1.00 33.88 78 GLY A N 1
ATOM 597 C CA . GLY A 1 78 ? -37.603 -14.703 20.074 1.00 33.88 78 GLY A CA 1
ATOM 598 C C . GLY A 1 78 ? -37.262 -14.858 18.571 1.00 33.88 78 GLY A C 1
ATOM 599 O O . GLY A 1 78 ? -37.504 -13.961 17.772 1.00 33.88 78 GLY A O 1
ATOM 600 N N . GLN A 1 79 ? -36.729 -15.987 18.076 1.00 43.44 79 GLN A N 1
ATOM 601 C CA . GLN A 1 79 ? -36.645 -17.339 18.658 1.00 43.44 79 GLN A CA 1
ATOM 602 C C . GLN A 1 79 ? -35.468 -18.152 18.013 1.00 43.44 79 GLN A C 1
ATOM 604 O O . GLN A 1 79 ? -34.496 -17.548 17.567 1.00 43.44 79 GLN A O 1
ATOM 609 N N . PRO A 1 80 ? -35.459 -19.502 18.041 1.00 41.84 80 PRO A N 1
ATOM 610 C CA . PRO A 1 80 ? -34.492 -20.321 18.776 1.00 41.84 80 PRO A CA 1
ATOM 611 C C . PRO A 1 80 ? -33.111 -20.535 18.115 1.00 41.84 80 PRO A C 1
ATOM 613 O O . PRO A 1 80 ? -32.929 -20.463 16.902 1.00 41.84 80 PRO A O 1
ATOM 616 N N . THR A 1 81 ? -32.145 -20.944 18.942 1.00 44.22 81 THR A N 1
ATOM 617 C CA . THR A 1 81 ? -30.779 -21.321 18.551 1.00 44.22 81 THR A CA 1
ATOM 618 C C . THR A 1 81 ? -30.734 -22.546 17.627 1.00 44.22 81 THR A C 1
ATOM 620 O O . THR A 1 81 ? -31.100 -23.646 18.040 1.00 44.22 81 THR A O 1
ATOM 623 N N . GLN A 1 82 ? -30.165 -22.404 16.426 1.00 41.38 82 GLN A N 1
ATOM 624 C CA . GLN A 1 82 ? -29.747 -23.537 15.590 1.00 41.38 82 GLN A CA 1
ATOM 625 C C . GLN A 1 82 ? -28.210 -23.599 15.506 1.00 41.38 82 GLN A C 1
ATOM 627 O O . GLN A 1 82 ? -27.588 -22.628 15.071 1.00 41.38 82 GLN A O 1
ATOM 632 N N . PRO A 1 83 ? -27.562 -24.723 15.874 1.00 41.12 83 PRO A N 1
ATOM 633 C CA . PRO A 1 83 ? -26.123 -24.886 15.709 1.00 41.12 83 PRO A CA 1
ATOM 634 C C . PRO A 1 83 ? -25.800 -25.172 14.237 1.00 41.12 83 PRO A C 1
ATOM 636 O O . PRO A 1 83 ? -25.704 -26.327 13.813 1.00 41.12 83 PRO A O 1
ATOM 639 N N . THR A 1 84 ? -25.633 -24.114 13.443 1.00 40.94 84 THR A N 1
ATOM 640 C CA . THR A 1 84 ? -25.135 -24.212 12.067 1.00 40.94 84 THR A CA 1
ATOM 641 C C . THR A 1 84 ? -23.744 -24.837 12.091 1.00 40.94 84 THR A C 1
ATOM 643 O O . THR A 1 84 ? -22.757 -24.169 12.403 1.00 40.94 84 THR A O 1
ATOM 646 N N . ARG A 1 85 ? -23.659 -26.135 11.771 1.00 43.28 85 ARG A N 1
ATOM 647 C CA . ARG A 1 85 ? -22.379 -26.818 11.561 1.00 43.28 85 ARG A CA 1
ATOM 648 C C . ARG A 1 85 ? -21.604 -26.027 10.514 1.00 43.28 85 ARG A C 1
ATOM 650 O O . ARG A 1 85 ? -22.045 -25.943 9.369 1.00 43.28 85 ARG A O 1
ATOM 657 N N . GLN A 1 86 ? -20.460 -25.465 10.900 1.00 51.38 86 GLN A N 1
ATOM 658 C CA . GLN A 1 86 ? -19.524 -24.929 9.920 1.00 51.38 86 GLN A CA 1
ATOM 659 C C . GLN A 1 86 ? -19.208 -26.055 8.924 1.00 51.38 86 GLN A C 1
ATOM 661 O O . GLN A 1 86 ? -18.881 -27.160 9.377 1.00 51.38 86 GLN A O 1
ATOM 666 N N . PRO A 1 87 ? -19.297 -25.829 7.600 1.00 47.12 87 PRO A N 1
ATOM 667 C CA . PRO A 1 87 ? -18.715 -26.770 6.662 1.00 47.12 87 PRO A CA 1
ATOM 668 C C . PRO A 1 87 ? -17.239 -26.912 7.033 1.00 47.12 87 PRO A C 1
ATOM 670 O O . PRO A 1 87 ? -16.551 -25.913 7.270 1.00 47.12 87 PRO A O 1
ATOM 673 N N . SER A 1 88 ? -16.774 -28.157 7.154 1.00 47.47 88 SER A N 1
ATOM 674 C CA . SER A 1 88 ? -15.361 -28.425 7.417 1.00 47.47 88 SER A CA 1
ATOM 675 C C . SER A 1 88 ? -14.527 -27.680 6.380 1.00 47.47 88 SER A C 1
ATOM 677 O O . SER A 1 88 ? -14.922 -27.609 5.217 1.00 47.47 88 SER A O 1
ATOM 679 N N . SER A 1 89 ? -13.393 -27.115 6.798 1.00 59.59 89 SER A N 1
ATOM 680 C CA . SER A 1 89 ? -12.474 -26.407 5.904 1.00 59.59 89 SER A CA 1
ATOM 681 C C . SER A 1 89 ? -11.786 -27.410 4.976 1.00 59.59 89 SER A C 1
ATOM 683 O O . SER A 1 89 ? -10.614 -27.745 5.168 1.00 59.59 89 SER A O 1
ATOM 685 N N . GLU A 1 90 ? -12.534 -27.899 3.990 1.00 59.34 90 GLU A N 1
ATOM 686 C CA . GLU A 1 90 ? -12.081 -28.803 2.949 1.00 59.34 90 GLU A CA 1
ATOM 687 C C . GLU A 1 90 ? -10.852 -28.184 2.292 1.00 59.34 90 GLU A C 1
ATOM 689 O O . GLU A 1 90 ? -10.891 -27.072 1.758 1.00 59.34 90 GLU A O 1
ATOM 694 N N . ARG A 1 91 ? -9.709 -28.860 2.444 1.00 58.16 91 ARG A N 1
ATOM 695 C CA . ARG A 1 91 ? -8.444 -28.333 1.947 1.00 58.16 91 ARG A CA 1
ATOM 696 C C . ARG A 1 91 ? -8.542 -28.309 0.433 1.00 58.16 91 ARG A C 1
ATOM 698 O O . ARG A 1 91 ? -8.560 -29.374 -0.179 1.00 58.16 91 ARG A O 1
ATOM 705 N N . THR A 1 92 ? -8.566 -27.112 -0.154 1.00 60.25 92 THR A N 1
ATOM 706 C CA . THR A 1 92 ? -8.403 -26.937 -1.598 1.00 60.25 92 THR A CA 1
ATOM 707 C C . THR A 1 92 ? -7.212 -27.790 -2.041 1.00 60.25 92 THR A C 1
ATOM 709 O O . THR A 1 92 ? -6.123 -27.607 -1.483 1.00 60.25 92 THR A O 1
ATOM 712 N N . PRO A 1 93 ? -7.394 -28.745 -2.972 1.00 62.59 93 PRO A N 1
ATOM 713 C CA . PRO A 1 93 ? -6.294 -29.577 -3.431 1.00 62.59 93 PRO A CA 1
ATOM 714 C C . PRO A 1 93 ? -5.132 -28.704 -3.906 1.00 62.59 93 PRO A C 1
ATOM 716 O O . PRO A 1 93 ? -5.340 -27.706 -4.601 1.00 62.59 93 PRO A O 1
ATOM 719 N N . GLY A 1 94 ? -3.907 -29.067 -3.515 1.00 57.91 94 GLY A N 1
ATOM 720 C CA . GLY A 1 94 ? -2.715 -28.405 -4.042 1.00 57.91 94 GLY A CA 1
ATOM 721 C C . GLY A 1 94 ? -2.706 -28.506 -5.574 1.00 57.91 94 GLY A C 1
ATOM 722 O O . GLY A 1 94 ? -3.123 -29.540 -6.098 1.00 57.91 94 GLY A O 1
ATOM 723 N N . PRO A 1 95 ? -2.276 -27.460 -6.305 1.00 63.41 95 PRO A N 1
ATOM 724 C CA . PRO A 1 95 ? -2.364 -27.440 -7.761 1.00 63.41 95 PRO A CA 1
ATOM 725 C C . PRO A 1 95 ? -1.592 -28.619 -8.369 1.00 63.41 95 PRO A C 1
ATOM 727 O O . PRO A 1 95 ? -0.372 -28.690 -8.266 1.00 63.41 95 PRO A O 1
ATOM 730 N N . THR A 1 96 ? -2.316 -29.538 -9.013 1.00 64.81 96 THR A N 1
ATOM 731 C CA . THR A 1 96 ? -1.784 -30.819 -9.515 1.00 64.81 96 THR A CA 1
ATOM 732 C C . THR A 1 96 ? -0.876 -30.676 -10.742 1.00 64.81 96 THR A C 1
ATOM 734 O O . THR A 1 96 ? -0.212 -31.627 -11.143 1.00 64.81 96 THR A O 1
ATOM 737 N N . SER A 1 97 ? -0.851 -29.499 -11.367 1.00 69.56 97 SER A N 1
ATOM 738 C CA . SER A 1 97 ? 0.065 -29.159 -12.457 1.00 69.56 97 SER A CA 1
ATOM 739 C C . SER A 1 97 ? 1.452 -28.795 -11.925 1.00 69.56 97 SER A C 1
ATOM 741 O O . SER A 1 97 ? 1.534 -28.001 -10.985 1.00 69.56 97 SER A O 1
ATOM 743 N N . GLU A 1 98 ? 2.529 -29.227 -12.597 1.00 69.56 98 GLU A N 1
ATOM 744 C CA . GLU A 1 98 ? 3.847 -28.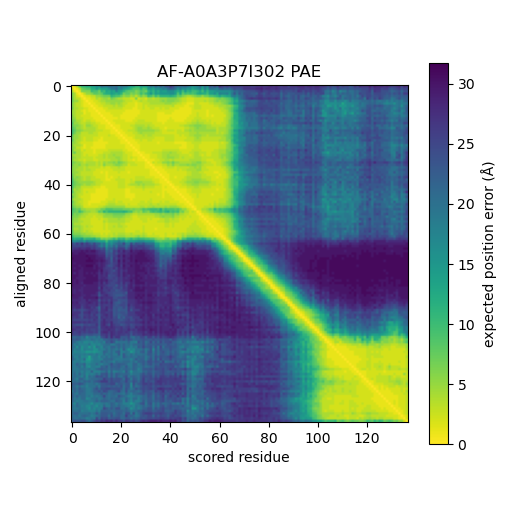596 -12.410 1.00 69.56 98 GLU A CA 1
ATOM 745 C C . GLU A 1 98 ? 3.702 -27.060 -12.488 1.00 69.56 98 GLU A C 1
ATOM 747 O O . GLU A 1 98 ? 3.079 -26.555 -13.433 1.00 69.56 98 GLU A O 1
ATOM 752 N N . PRO A 1 99 ? 4.288 -26.290 -11.551 1.00 62.28 99 PRO A N 1
ATOM 753 C CA . PRO A 1 99 ? 4.345 -24.843 -11.679 1.00 62.28 99 PRO A CA 1
ATOM 754 C C . PRO A 1 99 ? 5.011 -24.467 -13.004 1.00 62.28 99 PRO A C 1
ATOM 756 O O . PRO A 1 99 ? 6.128 -24.906 -13.288 1.00 62.28 99 PRO A O 1
ATOM 759 N N . LYS A 1 100 ? 4.349 -23.638 -13.823 1.00 64.81 100 LYS A N 1
ATOM 760 C CA . LYS A 1 100 ? 4.946 -23.128 -15.066 1.00 64.81 100 LYS A CA 1
ATOM 761 C C . LYS A 1 100 ? 6.253 -22.418 -14.713 1.00 64.81 100 LYS A C 1
ATOM 763 O O . LYS A 1 100 ? 6.233 -21.370 -14.076 1.00 64.81 100 LYS A O 1
ATOM 768 N N . LYS A 1 101 ? 7.383 -22.986 -15.150 1.00 64.12 101 LYS A N 1
ATOM 769 C CA . LYS A 1 101 ? 8.748 -22.684 -14.667 1.00 64.12 101 LYS A CA 1
ATOM 770 C C . LYS A 1 101 ? 9.236 -21.238 -14.913 1.00 64.12 101 LYS A C 1
ATOM 772 O O . LYS A 1 101 ? 10.362 -20.916 -14.554 1.00 64.12 101 LYS A O 1
ATOM 777 N N . ARG A 1 102 ? 8.405 -20.367 -15.506 1.00 64.88 102 ARG A N 1
ATOM 778 C CA . ARG A 1 102 ? 8.620 -18.918 -15.688 1.00 64.88 102 ARG A CA 1
ATOM 779 C C . ARG A 1 102 ? 7.298 -18.139 -15.579 1.00 64.88 102 ARG A C 1
ATOM 781 O O . ARG A 1 102 ? 6.675 -17.817 -16.589 1.00 64.88 102 ARG A O 1
ATOM 788 N N . CYS A 1 103 ? 6.878 -17.812 -14.359 1.00 64.62 103 CYS A N 1
ATOM 789 C CA . CYS A 1 103 ? 5.833 -16.811 -14.117 1.00 64.62 103 CYS A CA 1
ATOM 790 C C . CYS A 1 103 ? 6.475 -15.419 -14.011 1.00 64.62 103 CYS A C 1
ATOM 792 O O . CYS A 1 103 ? 6.979 -15.065 -12.950 1.00 64.62 103 CYS A O 1
ATOM 794 N N . TYR A 1 104 ? 6.457 -14.638 -15.095 1.00 74.69 104 TYR A N 1
ATOM 795 C CA . TYR A 1 104 ? 6.950 -13.254 -15.115 1.00 74.69 104 TYR A CA 1
ATOM 796 C C . TYR A 1 104 ? 5.784 -12.257 -15.217 1.00 74.69 104 TYR A C 1
ATOM 798 O O . TYR A 1 104 ? 4.824 -12.466 -15.963 1.00 74.69 104 TYR A O 1
ATOM 806 N N . GLU A 1 105 ? 5.831 -11.166 -14.447 1.00 79.75 105 GLU A N 1
ATOM 807 C CA . GLU A 1 105 ? 4.735 -10.194 -14.391 1.00 79.75 105 GLU A CA 1
ATOM 808 C C . GLU A 1 105 ? 4.885 -9.146 -15.510 1.00 79.75 105 GLU A C 1
ATOM 810 O O . GLU A 1 105 ? 5.682 -8.216 -15.408 1.00 79.75 105 GLU A O 1
ATOM 815 N N . ARG A 1 106 ? 4.084 -9.260 -16.582 1.00 82.69 106 ARG A N 1
ATOM 816 C CA . ARG A 1 106 ? 4.175 -8.399 -17.785 1.00 82.69 106 ARG A CA 1
ATOM 817 C C . ARG A 1 106 ? 4.167 -6.889 -17.485 1.00 82.69 106 ARG A C 1
ATOM 819 O O . ARG A 1 106 ? 4.886 -6.144 -18.145 1.00 82.69 106 ARG A O 1
ATOM 826 N N . LYS A 1 107 ? 3.389 -6.434 -16.491 1.00 84.50 107 LYS A N 1
ATOM 827 C CA . LYS A 1 107 ? 3.379 -5.025 -16.038 1.00 84.50 107 LYS A CA 1
ATOM 828 C C . LYS A 1 107 ? 4.696 -4.618 -15.374 1.00 84.50 107 LYS A C 1
ATOM 830 O O . LYS A 1 107 ? 5.182 -3.517 -15.603 1.00 84.50 107 LYS A O 1
ATOM 835 N N . LEU A 1 108 ? 5.273 -5.508 -14.572 1.00 86.12 108 LEU A N 1
ATOM 836 C CA . LEU A 1 108 ? 6.525 -5.279 -13.856 1.00 86.12 108 LEU A CA 1
ATOM 837 C C . LEU A 1 108 ? 7.699 -5.207 -14.840 1.00 86.12 108 LEU A C 1
ATOM 839 O O . LEU A 1 108 ? 8.511 -4.292 -14.746 1.00 86.12 108 LEU A O 1
ATOM 843 N N . CYS A 1 109 ? 7.703 -6.051 -15.874 1.00 89.88 109 CYS A N 1
ATOM 844 C CA . CYS A 1 109 ? 8.665 -5.955 -16.974 1.00 89.88 109 CYS A CA 1
ATOM 845 C C . CYS A 1 109 ? 8.545 -4.655 -17.780 1.00 89.88 109 CYS A C 1
ATOM 847 O O . CYS A 1 109 ? 9.561 -4.031 -18.065 1.00 89.88 109 CYS A O 1
ATOM 849 N N . GLN A 1 110 ? 7.330 -4.174 -18.073 1.00 88.81 110 GLN A N 1
ATOM 850 C CA . GLN A 1 110 ? 7.147 -2.855 -18.704 1.00 88.81 110 GLN A CA 1
ATOM 851 C C . GLN A 1 110 ? 7.705 -1.694 -17.867 1.00 88.81 110 GLN A C 1
ATOM 853 O O . GLN A 1 110 ? 8.088 -0.673 -18.437 1.00 88.81 110 GLN A O 1
ATOM 858 N N . ILE A 1 111 ? 7.747 -1.825 -16.536 1.00 88.25 111 ILE A N 1
ATOM 859 C CA . ILE A 1 111 ? 8.407 -0.844 -15.668 1.00 88.25 111 ILE A CA 1
ATOM 860 C C . ILE A 1 111 ? 9.922 -1.050 -15.679 1.00 88.25 111 ILE A C 1
ATOM 862 O O . ILE A 1 111 ? 10.634 -0.091 -15.937 1.00 88.25 111 ILE A O 1
ATOM 866 N N . LEU A 1 112 ? 10.429 -2.270 -15.483 1.00 90.31 112 LEU A N 1
ATOM 867 C CA . LEU A 1 112 ? 11.875 -2.523 -15.467 1.00 90.31 112 LEU A CA 1
ATOM 868 C C . LEU A 1 112 ? 12.568 -2.107 -16.778 1.00 90.31 112 LEU A C 1
ATOM 870 O O . LEU A 1 112 ? 13.629 -1.495 -16.727 1.00 90.31 112 LEU A O 1
ATOM 874 N N . VAL A 1 113 ? 11.944 -2.333 -17.940 1.00 89.69 113 VAL A N 1
ATOM 875 C CA . VAL A 1 113 ? 12.438 -1.825 -19.237 1.00 89.69 113 VAL A CA 1
ATOM 876 C C . VAL A 1 113 ? 12.528 -0.290 -19.239 1.00 89.69 113 VAL A C 1
ATOM 878 O O . VAL A 1 113 ? 13.538 0.262 -19.658 1.00 89.69 113 VAL A O 1
ATOM 881 N N . LYS A 1 114 ? 11.522 0.416 -18.700 1.00 90.56 114 LYS A N 1
ATOM 882 C CA . LYS A 1 114 ? 11.546 1.886 -18.537 1.00 90.56 114 LYS A CA 1
ATOM 883 C C . LYS A 1 114 ? 12.551 2.381 -17.489 1.00 9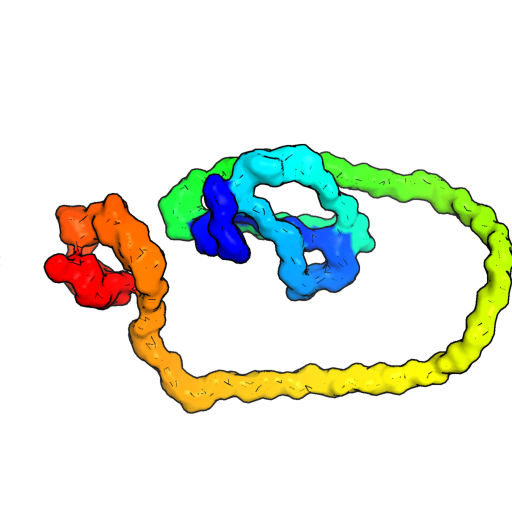0.56 114 LYS A C 1
ATOM 885 O O . LYS A 1 114 ? 12.869 3.565 -17.480 1.00 90.56 114 LYS A O 1
ATOM 890 N N . LEU A 1 115 ? 13.038 1.497 -16.620 1.00 89.25 115 LEU A N 1
ATOM 891 C CA . LEU A 1 115 ? 14.095 1.743 -15.635 1.00 89.25 115 LEU A CA 1
ATOM 892 C C . LEU A 1 115 ? 15.442 1.169 -16.108 1.00 89.25 115 LEU A C 1
ATOM 894 O O . LEU A 1 115 ? 16.213 0.655 -15.303 1.00 89.25 115 LEU A O 1
ATOM 898 N N . SER A 1 116 ? 15.668 1.211 -17.427 1.00 89.94 116 SER A N 1
ATOM 899 C CA . SER A 1 116 ? 16.891 0.796 -18.123 1.00 89.94 116 SER A CA 1
ATOM 900 C C . SER A 1 116 ? 17.425 -0.600 -17.768 1.00 89.94 116 SER A C 1
ATOM 902 O O . SER A 1 116 ? 18.623 -0.854 -17.883 1.00 89.94 116 SER A O 1
ATOM 904 N N . LEU A 1 117 ? 16.551 -1.563 -17.422 1.00 91.00 117 LEU A N 1
ATOM 905 C CA . LEU A 1 117 ? 16.937 -2.979 -17.272 1.00 91.00 117 LEU A CA 1
ATOM 906 C C . LEU A 1 117 ? 17.683 -3.495 -18.512 1.00 91.00 117 LEU A C 1
ATOM 908 O O . LEU A 1 117 ? 18.623 -4.276 -18.381 1.00 91.00 117 LEU A O 1
ATOM 912 N N . CYS A 1 118 ? 17.268 -3.069 -19.706 1.00 90.75 118 CYS A N 1
ATOM 913 C CA . CYS A 1 118 ? 17.858 -3.510 -20.965 1.00 90.75 118 CYS A CA 1
ATOM 914 C C . CYS A 1 118 ? 19.227 -2.870 -21.222 1.00 90.75 118 CYS A C 1
ATOM 916 O O . CYS A 1 118 ? 20.170 -3.580 -21.570 1.00 90.75 118 CYS A O 1
ATOM 918 N N . ASP A 1 119 ? 19.358 -1.568 -20.974 1.00 91.44 119 ASP A N 1
ATOM 919 C CA . ASP A 1 119 ? 20.554 -0.771 -21.285 1.00 91.44 119 ASP A CA 1
ATOM 920 C C . ASP A 1 119 ? 21.631 -0.863 -20.191 1.00 91.44 119 ASP A C 1
ATOM 922 O O . ASP A 1 119 ? 22.818 -0.677 -20.453 1.00 91.44 119 ASP A O 1
ATOM 926 N N . SER A 1 120 ? 21.234 -1.184 -18.956 1.00 90.19 120 SER A N 1
ATOM 927 C CA . SER A 1 120 ? 22.136 -1.314 -17.812 1.00 90.19 120 SER A CA 1
ATOM 928 C C . SER A 1 120 ? 23.149 -2.443 -18.008 1.00 90.19 120 SER A C 1
ATOM 930 O O . SER A 1 120 ? 22.790 -3.608 -18.203 1.00 90.19 120 SER A O 1
ATOM 932 N N . SER A 1 121 ? 24.433 -2.108 -17.884 1.00 90.25 121 SER A N 1
ATOM 933 C CA . SER A 1 121 ? 25.551 -3.057 -17.866 1.00 90.25 121 SER A CA 1
ATOM 934 C C . SER A 1 121 ? 25.693 -3.812 -16.537 1.00 90.25 121 SER A C 1
ATOM 936 O O . SER A 1 121 ? 26.445 -4.780 -16.471 1.00 90.25 121 SER A O 1
ATOM 938 N N . ALA A 1 122 ? 24.955 -3.423 -15.489 1.00 89.25 122 ALA A N 1
ATOM 939 C CA . ALA A 1 122 ? 24.982 -4.085 -14.180 1.00 89.25 122 ALA A CA 1
ATOM 940 C C . ALA A 1 122 ? 24.239 -5.438 -14.150 1.00 89.25 122 ALA A C 1
ATOM 942 O O . ALA A 1 122 ? 24.286 -6.146 -13.145 1.00 89.25 122 ALA A O 1
ATOM 943 N N . TYR A 1 123 ? 23.551 -5.804 -15.236 1.00 87.75 123 TYR A N 1
ATOM 944 C CA . TYR A 1 123 ? 22.820 -7.062 -15.374 1.00 87.75 123 TYR A CA 1
ATOM 945 C C . TYR A 1 123 ? 23.307 -7.824 -16.611 1.00 87.75 123 TYR A C 1
ATOM 947 O O . TYR A 1 123 ? 23.470 -7.236 -17.682 1.00 87.75 123 TYR A O 1
ATOM 955 N N . THR A 1 124 ? 23.502 -9.139 -16.490 1.00 90.88 124 THR A N 1
ATOM 956 C CA 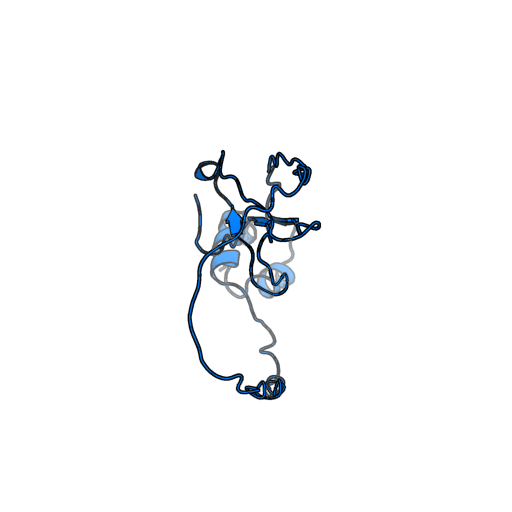. THR A 1 124 ? 23.896 -9.986 -17.628 1.00 90.88 124 THR A CA 1
ATOM 957 C C . THR A 1 124 ? 22.713 -10.260 -18.564 1.00 90.88 124 THR A C 1
ATOM 959 O O . THR A 1 124 ? 21.551 -10.051 -18.200 1.00 90.88 124 THR A O 1
ATOM 962 N N . ALA A 1 125 ? 22.988 -10.748 -19.777 1.00 88.00 125 ALA A N 1
ATOM 963 C CA . ALA A 1 125 ? 21.943 -11.100 -20.738 1.00 88.00 125 ALA A CA 1
ATOM 964 C C . ALA A 1 125 ? 21.035 -12.231 -20.216 1.00 88.00 125 ALA A C 1
ATOM 966 O O . ALA A 1 125 ? 19.815 -12.167 -20.368 1.00 88.00 125 ALA A O 1
ATOM 967 N N . GLU A 1 126 ? 21.608 -13.224 -19.529 1.00 88.75 126 GLU A N 1
ATOM 968 C CA . GLU A 1 126 ? 20.865 -14.327 -18.916 1.00 88.75 126 GLU A CA 1
ATOM 969 C C . GLU A 1 126 ? 19.955 -13.825 -17.794 1.00 88.75 126 GLU A C 1
ATOM 971 O O . GLU A 1 126 ? 18.820 -14.279 -17.687 1.00 88.75 126 GLU A O 1
ATOM 976 N N . LEU A 1 127 ? 20.418 -12.873 -16.973 1.00 87.44 127 LEU A N 1
ATOM 977 C CA . LEU A 1 127 ? 19.609 -12.305 -15.896 1.00 87.44 127 LEU A CA 1
ATOM 978 C C . LEU A 1 127 ? 18.439 -11.477 -16.449 1.00 87.44 127 LEU A C 1
ATOM 980 O O . LEU A 1 127 ? 17.314 -11.622 -15.969 1.00 87.44 127 LEU A O 1
ATOM 984 N N . LYS A 1 128 ? 18.669 -10.670 -17.495 1.00 89.56 128 LYS A N 1
ATOM 985 C CA . LYS A 1 128 ? 17.608 -9.922 -18.197 1.00 89.56 128 LYS A CA 1
ATOM 986 C C . LYS A 1 128 ? 16.538 -10.870 -18.760 1.00 89.56 128 LYS A C 1
ATOM 988 O O . LYS A 1 128 ? 15.351 -10.653 -18.526 1.00 89.56 128 LYS A O 1
ATOM 993 N N . GLU A 1 129 ? 16.953 -11.955 -19.416 1.00 88.75 129 GLU A N 1
ATOM 994 C CA . GLU A 1 129 ? 16.063 -12.974 -19.997 1.00 88.75 129 GLU A CA 1
ATOM 995 C C . GLU A 1 129 ? 15.401 -13.894 -18.948 1.00 88.75 129 GLU A C 1
ATOM 997 O O . GLU A 1 129 ? 14.329 -14.442 -19.199 1.00 88.75 129 GLU A O 1
ATOM 1002 N N . GLN A 1 130 ? 15.984 -14.066 -17.756 1.00 85.19 130 GLN A N 1
ATOM 1003 C CA . GLN A 1 130 ? 15.330 -14.765 -16.641 1.00 85.19 130 GLN A CA 1
ATOM 1004 C C . GLN A 1 130 ? 14.266 -13.899 -15.958 1.00 85.19 130 GLN A C 1
ATOM 1006 O O . GLN A 1 130 ? 13.169 -14.387 -15.687 1.00 85.19 130 GLN A O 1
ATOM 1011 N N . VAL A 1 131 ? 14.577 -12.626 -15.687 1.00 87.12 131 VAL A N 1
ATOM 1012 C CA . VAL A 1 131 ? 13.677 -11.692 -14.989 1.00 87.12 131 VAL A CA 1
ATOM 1013 C C . VAL A 1 131 ? 12.518 -11.263 -15.892 1.00 87.12 131 VAL A C 1
ATOM 1015 O O . VAL A 1 131 ? 11.367 -11.270 -15.455 1.00 87.12 131 VAL A O 1
ATOM 1018 N N . CYS A 1 132 ? 12.804 -10.926 -17.153 1.00 90.31 132 CYS A N 1
ATOM 1019 C CA . CYS A 1 132 ? 11.819 -10.435 -18.116 1.00 90.31 132 CYS A CA 1
ATOM 1020 C C . CYS A 1 132 ? 12.033 -11.024 -19.525 1.00 90.31 132 CYS A C 1
ATOM 1022 O O . CYS A 1 132 ? 12.475 -10.310 -20.432 1.00 90.31 132 CYS A O 1
ATOM 1024 N N . PRO A 1 133 ? 11.670 -12.310 -19.727 1.00 89.19 133 PRO A N 1
ATOM 1025 C CA . PRO A 1 133 ? 11.829 -13.020 -20.993 1.00 89.19 133 PRO A CA 1
ATOM 1026 C C . PRO A 1 133 ? 11.356 -12.214 -22.207 1.00 89.19 133 PRO A C 1
ATOM 1028 O O . PRO A 1 133 ? 10.238 -11.691 -22.220 1.00 89.19 133 PRO A O 1
ATOM 1031 N N . GLY A 1 134 ? 12.209 -12.093 -23.223 1.00 85.75 134 GLY A N 1
ATOM 1032 C CA . GLY A 1 134 ? 11.918 -11.413 -24.487 1.00 85.75 134 GLY A CA 1
ATOM 1033 C C . GLY A 1 134 ? 11.558 -9.925 -24.390 1.00 85.75 134 GLY A C 1
ATOM 1034 O O . GLY A 1 134 ? 11.073 -9.378 -25.377 1.00 85.75 134 GLY A O 1
ATOM 1035 N N . SER A 1 135 ? 11.765 -9.270 -23.239 1.00 88.69 135 SER A N 1
ATOM 1036 C CA . SER A 1 135 ? 11.3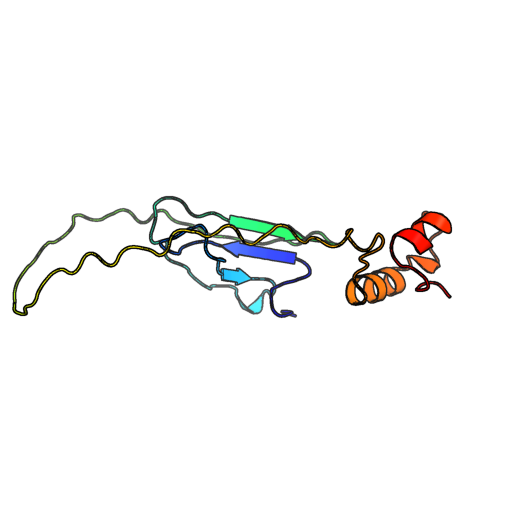79 -7.862 -23.018 1.00 88.69 135 SER A CA 1
ATOM 1037 C C . SER A 1 135 ? 12.462 -6.846 -23.407 1.00 88.69 135 SER A C 1
ATOM 1039 O O . SER A 1 135 ? 12.167 -5.658 -23.478 1.00 88.69 135 SER A O 1
ATOM 1041 N N . CYS A 1 136 ? 13.689 -7.310 -23.662 1.00 86.12 136 CYS A N 1
ATOM 1042 C CA . CYS A 1 136 ? 14.829 -6.516 -24.127 1.00 86.12 136 CYS A CA 1
ATOM 1043 C C . CYS A 1 136 ? 15.245 -6.972 -25.535 1.00 86.12 136 CYS A C 1
ATOM 1045 O O . CYS A 1 136 ? 16.295 -7.590 -25.707 1.00 86.12 136 CYS A O 1
ATOM 1047 N N . ARG A 1 137 ? 14.361 -6.741 -26.511 1.00 74.31 137 ARG A N 1
ATOM 1048 C CA . ARG A 1 137 ? 14.557 -7.001 -27.945 1.00 74.31 137 ARG A CA 1
ATOM 1049 C C . ARG A 1 137 ? 14.531 -5.691 -28.719 1.00 74.31 137 ARG A C 1
ATOM 1051 O O . ARG A 1 137 ? 13.735 -4.823 -28.300 1.00 74.31 137 ARG A O 1
#

Radius of gyration: 24.09 Å; Cα contacts (8 Å, |Δi|>4): 104; chains: 1; bounding box: 64×43×60 Å

Secondary structure (DSSP, 8-state):
-PPGGG-SEEEEE--SS-TTS--EEE-SGGGTT-----SSS---EEEEESSS---------PPP--------------------PPPP---PPP--SPP-S----HHHHHHHHHTTTTT-TTS-HHHHHHHSTT---

Mean predicted aligned error: 17.31 Å

Foldseek 3Di:
DDDPVNVAWWKFKDQDPDSVDTGDTDNDCVCPPPDDHHPDPDMDIDTDGDPDDDDDDDDDDDDDPDPPPDDDDDDDDDDDDDPPPDDPPPPDDDPPDDDPPADADPVVLVVVVVVVVLVDPVDDPVRSCRRPNPSND

Nearest PDB structures (foldseek):
  6k15-assembly1_A  TM=2.208E-01  e=8.075E+00  Saccharomyces cerevisiae S288C

pLDDT: mean 78.35, std 18.8, range [31.22, 96.69]